Protein AF-A0A2V8Q9U4-F1 (afdb_monomer_lite)

Foldseek 3Di:
DQDDPWDDDDPDDPDPTDPSVPARLLCCLQPVCPPVVVDDPVVSLCVVFVVVCVVVVVVQTRDPDPNHDPPDDDDDSVDRD

Sequence (81 aa):
MIASDASVMGDGGSSVPHPRNFGNNARTLGYYVRERKVLSLPEAIRRMTSLPAQTFKLWNRGLIRPGMAADLVIFDEKRIN

Structure (mmCIF, N/CA/C/O backbone):
data_AF-A0A2V8Q9U4-F1
#
_entry.id   AF-A0A2V8Q9U4-F1
#
loop_
_atom_site.group_PDB
_atom_site.id
_atom_site.type_symbol
_atom_site.label_atom_id
_atom_site.label_alt_id
_atom_site.label_comp_id
_atom_site.label_asym_id
_atom_site.label_entity_id
_atom_site.label_seq_id
_atom_site.pdbx_PDB_ins_code
_atom_site.Cartn_x
_atom_site.Cartn_y
_atom_site.Cartn_z
_atom_site.occupancy
_atom_site.B_iso_or_equiv
_atom_site.auth_seq_id
_atom_site.auth_comp_id
_atom_site.auth_asym_id
_atom_site.auth_atom_id
_atom_site.pdbx_PDB_model_num
ATOM 1 N N . MET A 1 1 ? 0.550 11.239 1.986 1.00 82.44 1 MET A N 1
ATOM 2 C CA . MET A 1 1 ? -0.415 10.372 1.280 1.00 82.44 1 MET A CA 1
ATOM 3 C C . MET A 1 1 ? 0.257 9.872 0.017 1.00 82.44 1 MET A C 1
ATOM 5 O O . MET A 1 1 ? 1.028 10.633 -0.552 1.00 82.44 1 MET A O 1
ATOM 9 N N . ILE A 1 2 ? 0.036 8.618 -0.370 1.00 88.75 2 ILE A N 1
ATOM 10 C CA . ILE A 1 2 ? 0.538 8.063 -1.631 1.00 88.75 2 ILE A CA 1
ATOM 11 C C . ILE A 1 2 ? -0.671 7.894 -2.544 1.00 88.75 2 ILE A C 1
ATOM 13 O O . ILE A 1 2 ? -1.613 7.188 -2.197 1.00 88.75 2 ILE A O 1
ATOM 17 N N . ALA A 1 3 ? -0.652 8.603 -3.665 1.00 84.75 3 ALA A N 1
ATOM 18 C CA . ALA A 1 3 ? -1.707 8.620 -4.668 1.00 84.75 3 ALA A CA 1
ATOM 19 C C . ALA A 1 3 ? -1.082 8.874 -6.046 1.00 84.75 3 ALA A C 1
ATOM 21 O O . ALA A 1 3 ? 0.086 9.260 -6.131 1.00 84.75 3 ALA A O 1
ATOM 22 N N . SER A 1 4 ? -1.855 8.638 -7.104 1.00 86.12 4 SER A N 1
ATOM 23 C CA . SER A 1 4 ? -1.488 8.994 -8.475 1.00 86.12 4 SER A CA 1
ATOM 24 C C . SER A 1 4 ? -2.396 10.125 -8.951 1.00 86.12 4 SER A C 1
ATOM 26 O O . SER A 1 4 ? -3.610 10.050 -8.798 1.00 86.12 4 SER A O 1
ATOM 28 N 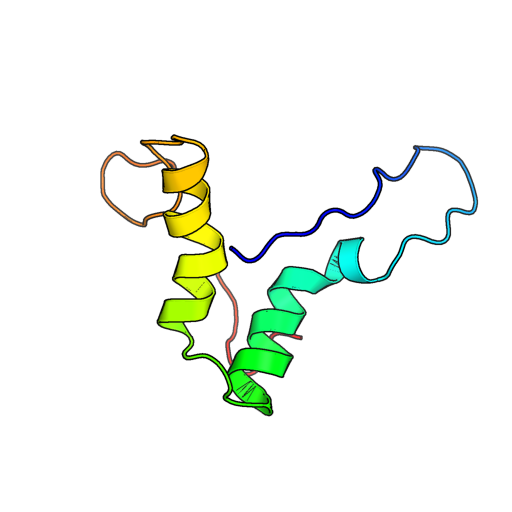N . ASP A 1 5 ? -1.800 11.168 -9.512 1.00 84.38 5 ASP A N 1
ATOM 29 C CA . ASP A 1 5 ? -2.428 12.337 -10.142 1.00 84.38 5 ASP A CA 1
ATOM 30 C C . ASP A 1 5 ? -2.295 12.266 -11.674 1.00 84.38 5 ASP A C 1
ATOM 32 O O . ASP A 1 5 ? -2.175 13.273 -12.371 1.00 84.38 5 ASP A O 1
ATOM 36 N N . ALA A 1 6 ? -2.178 11.062 -12.225 1.00 81.88 6 ALA A N 1
ATOM 37 C CA . ALA A 1 6 ? -2.020 10.894 -13.656 1.00 81.88 6 ALA A CA 1
ATOM 38 C C . ALA A 1 6 ? -3.309 11.209 -14.427 1.00 81.88 6 ALA A C 1
ATOM 40 O O . ALA A 1 6 ? -4.418 11.040 -13.924 1.00 81.88 6 ALA A O 1
ATOM 41 N N . SER A 1 7 ? -3.132 11.713 -15.649 1.00 79.19 7 SER A N 1
ATOM 42 C CA . SER A 1 7 ? -4.236 12.148 -16.498 1.00 79.19 7 SER A CA 1
ATOM 43 C C . SER A 1 7 ? -5.146 10.984 -16.876 1.00 79.19 7 SER A C 1
ATOM 45 O O . SER A 1 7 ? -4.663 9.885 -17.172 1.00 79.19 7 SER A O 1
ATOM 47 N N . VAL A 1 8 ? -6.450 11.267 -16.932 1.00 71.50 8 VAL A N 1
ATOM 48 C CA . VAL A 1 8 ? -7.466 10.355 -17.468 1.00 71.50 8 VAL A CA 1
ATOM 49 C C . VAL A 1 8 ? -7.087 9.993 -18.904 1.00 71.50 8 VAL A C 1
ATOM 51 O O . VAL A 1 8 ? -6.833 10.873 -19.727 1.00 71.50 8 VAL A O 1
ATOM 54 N N . MET A 1 9 ? -7.016 8.696 -19.198 1.00 70.56 9 MET A N 1
ATOM 55 C CA . MET A 1 9 ? -6.832 8.218 -20.565 1.00 70.56 9 MET A CA 1
ATOM 56 C C . MET A 1 9 ? -8.146 8.380 -21.331 1.00 70.56 9 MET A C 1
ATOM 58 O O . MET A 1 9 ? -9.171 7.866 -20.894 1.00 70.56 9 MET A O 1
ATOM 62 N N . GLY A 1 10 ? -8.106 9.094 -22.457 1.00 68.81 10 GLY A N 1
ATOM 63 C CA . GLY A 1 10 ? -9.224 9.147 -23.398 1.00 68.81 10 GLY A CA 1
ATOM 64 C C . GLY A 1 10 ? -9.390 7.829 -24.160 1.00 68.81 10 GLY A C 1
ATOM 65 O O . GLY A 1 10 ? -8.435 7.081 -24.363 1.00 68.81 10 GLY A O 1
ATOM 66 N N . ASP A 1 11 ? -10.611 7.577 -24.603 1.00 66.75 11 ASP A N 1
ATOM 67 C CA . ASP A 1 11 ? -11.135 6.339 -25.185 1.00 66.75 11 ASP A CA 1
ATOM 68 C C . ASP A 1 11 ? -10.831 6.158 -26.689 1.00 66.75 11 ASP A C 1
ATOM 70 O O . ASP A 1 11 ? -11.321 5.228 -27.327 1.00 66.75 11 ASP A O 1
ATOM 74 N N . GLY A 1 12 ? -9.945 6.973 -27.269 1.00 62.91 12 GLY A N 1
ATOM 75 C CA . GLY A 1 12 ? -9.571 6.837 -28.678 1.00 62.91 12 GLY A CA 1
ATOM 76 C C . GLY A 1 12 ? -8.377 7.690 -29.091 1.00 62.91 12 GLY A C 1
ATOM 77 O O . GLY A 1 12 ? -8.528 8.856 -29.443 1.00 62.91 12 GLY A O 1
ATOM 78 N N . GLY A 1 13 ? -7.182 7.098 -29.087 1.00 63.53 13 GLY A N 1
ATOM 79 C CA . GLY A 1 13 ? -5.976 7.690 -29.669 1.00 63.53 13 GLY A CA 1
ATOM 80 C C . GLY A 1 13 ? -4.681 7.101 -29.112 1.00 63.53 13 GLY A C 1
ATOM 81 O O . GLY A 1 13 ? -4.674 6.486 -28.045 1.00 63.53 13 GLY A O 1
ATOM 82 N N . SER A 1 14 ? -3.575 7.324 -29.831 1.00 69.00 14 SER A N 1
ATOM 83 C CA . SER A 1 14 ? -2.194 7.003 -29.439 1.00 69.00 14 SER A CA 1
ATOM 84 C C . SER A 1 14 ? -1.753 7.831 -28.222 1.00 69.00 14 SER A C 1
ATOM 86 O O . SER A 1 14 ? -0.905 8.715 -28.322 1.00 69.00 14 SER A O 1
ATOM 88 N N . SER A 1 15 ? -2.377 7.613 -27.065 1.00 69.62 15 SER A N 1
ATOM 89 C CA . SER A 1 15 ? -1.977 8.277 -25.829 1.00 69.62 15 SER A CA 1
ATOM 90 C C . SER A 1 1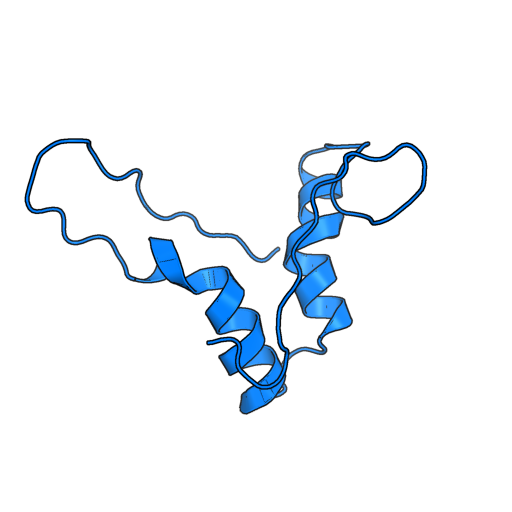5 ? -0.658 7.682 -25.330 1.00 69.62 15 SER A C 1
ATOM 92 O O . SER A 1 15 ? -0.453 6.469 -25.368 1.00 69.62 15 SER A O 1
ATOM 94 N N . VAL A 1 16 ? 0.246 8.543 -24.858 1.00 77.56 16 VAL A N 1
ATOM 95 C CA . VAL A 1 16 ? 1.501 8.147 -24.201 1.00 77.56 16 VAL A CA 1
ATOM 96 C C . VAL A 1 16 ? 1.371 8.481 -22.710 1.00 77.56 16 VAL A C 1
ATOM 98 O O . VAL A 1 16 ? 1.895 9.500 -22.253 1.00 77.56 16 VAL A O 1
ATOM 101 N N . PRO A 1 17 ? 0.585 7.703 -21.941 1.00 82.81 17 PRO A N 1
ATOM 102 C CA . PRO A 1 17 ? 0.353 7.985 -20.534 1.00 82.81 17 PRO A CA 1
ATOM 103 C C . PRO A 1 17 ? 1.652 7.880 -19.737 1.00 82.81 17 PRO A C 1
ATOM 105 O O . PRO A 1 17 ? 2.468 6.981 -19.941 1.00 82.81 17 PRO A O 1
ATOM 108 N N . HIS A 1 18 ? 1.817 8.771 -18.760 1.00 87.12 18 HIS A N 1
ATOM 109 C CA . HIS A 1 18 ? 2.938 8.678 -17.834 1.00 87.12 18 HIS A CA 1
ATOM 110 C C . HIS A 1 18 ? 2.878 7.334 -17.073 1.00 87.12 18 HIS A C 1
ATOM 112 O O . HIS A 1 18 ? 1.812 7.002 -16.549 1.00 87.12 18 HIS A O 1
ATOM 118 N N . PRO A 1 19 ? 3.991 6.589 -16.899 1.00 88.56 19 PRO A N 1
ATOM 119 C CA . PRO A 1 19 ? 3.988 5.253 -16.276 1.00 88.56 19 PRO A CA 1
ATOM 120 C C . PRO A 1 19 ? 3.340 5.174 -14.882 1.00 88.56 19 PRO A C 1
ATOM 122 O O . PRO A 1 19 ? 2.858 4.124 -14.454 1.00 88.56 19 PRO A O 1
ATOM 125 N N . ARG A 1 20 ? 3.281 6.305 -14.168 1.00 89.88 20 ARG A N 1
ATOM 126 C CA . ARG A 1 20 ? 2.595 6.433 -12.867 1.00 89.88 20 ARG A CA 1
ATOM 127 C C . ARG A 1 20 ? 1.083 6.142 -12.927 1.00 89.88 20 ARG A C 1
ATOM 129 O O . ARG A 1 20 ? 0.498 5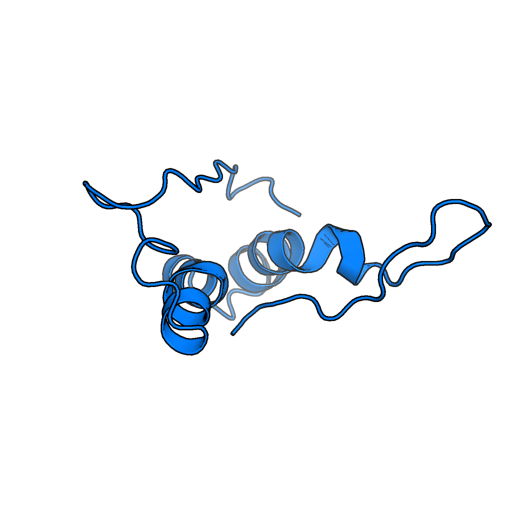.881 -11.880 1.00 89.88 20 ARG A O 1
ATOM 136 N N . ASN A 1 21 ? 0.471 6.150 -14.116 1.00 87.44 21 ASN A N 1
ATOM 137 C CA . ASN A 1 21 ? -0.916 5.711 -14.320 1.00 87.44 21 ASN A CA 1
ATOM 138 C C . ASN A 1 21 ? -1.135 4.251 -13.899 1.00 87.44 21 ASN A C 1
ATOM 140 O O . ASN A 1 21 ? -2.201 3.914 -13.399 1.00 87.44 21 ASN A O 1
ATOM 144 N N . PHE A 1 22 ? -0.121 3.397 -14.055 1.00 87.25 22 PHE A N 1
ATOM 145 C CA . PHE A 1 22 ? -0.274 1.950 -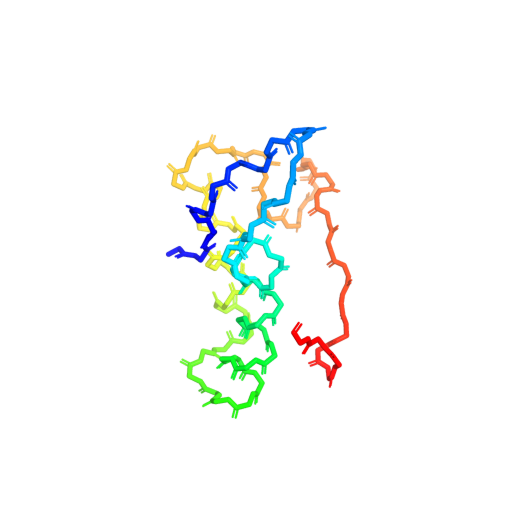13.884 1.00 87.25 22 PHE A CA 1
ATOM 146 C C . PHE A 1 22 ? 0.432 1.418 -12.635 1.00 87.25 22 PHE A C 1
ATOM 148 O O . PHE A 1 22 ? -0.051 0.489 -11.998 1.00 87.25 22 PHE 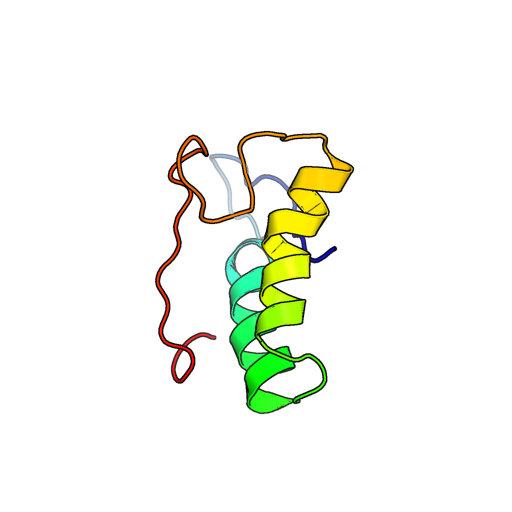A O 1
ATOM 155 N N . GLY A 1 23 ? 1.580 2.003 -12.275 1.00 91.56 23 GLY A N 1
ATOM 156 C CA . GLY A 1 23 ? 2.503 1.377 -11.323 1.00 91.56 23 GLY A CA 1
ATOM 157 C C . GLY A 1 23 ? 2.705 2.094 -9.992 1.00 91.56 23 GLY A C 1
ATOM 158 O O . GLY A 1 23 ? 3.488 1.611 -9.188 1.00 91.56 23 GLY A O 1
ATOM 159 N N . ASN A 1 24 ? 2.070 3.240 -9.719 1.00 93.81 24 ASN A N 1
ATOM 160 C CA . ASN A 1 24 ? 2.454 4.085 -8.571 1.00 93.81 24 ASN A CA 1
ATOM 161 C C . ASN A 1 24 ? 2.463 3.336 -7.221 1.00 93.81 24 ASN A C 1
ATOM 163 O O . ASN A 1 24 ? 3.416 3.419 -6.440 1.00 93.81 24 ASN A O 1
ATOM 167 N N . ASN A 1 25 ? 1.401 2.572 -6.966 1.00 95.50 25 ASN A N 1
ATOM 168 C CA . ASN A 1 25 ? 1.235 1.840 -5.717 1.00 95.50 25 ASN A CA 1
ATOM 169 C C . ASN A 1 25 ? 2.106 0.578 -5.660 1.00 95.50 25 ASN A C 1
ATOM 171 O O . ASN A 1 25 ? 2.765 0.338 -4.650 1.00 95.50 25 ASN A O 1
ATOM 175 N N . ALA A 1 26 ? 2.166 -0.185 -6.752 1.00 96.00 26 ALA A N 1
ATOM 176 C CA . ALA A 1 26 ? 3.001 -1.378 -6.829 1.00 96.00 26 ALA A CA 1
ATOM 177 C C . ALA A 1 26 ? 4.495 -1.023 -6.702 1.00 96.00 26 ALA A C 1
ATOM 179 O O . ALA A 1 26 ? 5.183 -1.594 -5.858 1.00 96.00 26 ALA A O 1
ATOM 180 N N . ARG A 1 27 ? 4.937 0.052 -7.369 1.00 96.06 27 ARG A N 1
ATOM 181 C CA . ARG A 1 27 ? 6.297 0.596 -7.260 1.00 96.06 27 ARG A CA 1
ATOM 182 C C . ARG A 1 27 ? 6.618 1.077 -5.854 1.00 96.06 27 ARG A C 1
ATOM 184 O O . ARG A 1 27 ? 7.740 0.911 -5.390 1.00 96.06 27 ARG A O 1
ATOM 191 N N . THR A 1 28 ? 5.658 1.667 -5.146 1.00 96.94 28 THR A N 1
ATOM 192 C CA . THR A 1 28 ? 5.848 2.015 -3.729 1.00 96.94 28 THR A CA 1
ATOM 193 C C . THR A 1 28 ? 6.190 0.773 -2.905 1.00 96.94 28 THR A C 1
ATOM 195 O O . THR A 1 28 ? 7.164 0.783 -2.153 1.00 96.94 28 THR A O 1
ATOM 198 N N . LEU A 1 29 ? 5.424 -0.304 -3.071 1.00 97.75 29 LEU A N 1
ATOM 199 C CA . LEU A 1 29 ? 5.585 -1.534 -2.297 1.00 97.75 29 LEU A CA 1
ATOM 200 C C . LEU A 1 29 ? 6.839 -2.330 -2.711 1.00 97.75 29 LEU A C 1
ATOM 202 O O . LEU A 1 29 ? 7.595 -2.778 -1.852 1.00 97.75 29 LEU A O 1
ATOM 206 N N . GLY A 1 30 ? 7.114 -2.463 -4.007 1.00 97.81 30 GLY A N 1
ATOM 207 C CA . GLY A 1 30 ? 8.289 -3.177 -4.507 1.00 97.81 30 GLY A CA 1
ATOM 208 C C . GLY A 1 30 ? 9.582 -2.380 -4.336 1.00 97.81 30 GLY A C 1
ATOM 209 O O . GLY A 1 30 ? 10.528 -2.817 -3.681 1.00 97.81 30 GLY A O 1
ATOM 210 N N . TYR A 1 31 ? 9.616 -1.164 -4.873 1.00 97.38 31 TYR A N 1
ATOM 211 C CA . TYR A 1 31 ? 10.841 -0.375 -4.927 1.00 97.38 31 TYR A CA 1
ATOM 212 C C . TYR A 1 31 ? 11.139 0.353 -3.613 1.00 97.38 31 TYR A C 1
ATOM 214 O O . TYR A 1 31 ? 12.251 0.284 -3.095 1.00 97.38 31 TYR A O 1
ATOM 222 N N . TYR A 1 32 ? 10.168 1.079 -3.053 1.00 97.56 32 TYR A N 1
ATOM 223 C CA . TYR A 1 32 ? 10.437 1.956 -1.905 1.00 97.56 32 TYR A CA 1
ATOM 224 C C . TYR A 1 32 ? 10.386 1.227 -0.555 1.00 97.56 32 TYR A C 1
ATOM 226 O O . TYR A 1 32 ? 11.189 1.536 0.329 1.00 97.56 32 TYR A O 1
ATOM 234 N N . VAL A 1 33 ? 9.490 0.248 -0.402 1.00 98.00 33 VAL A N 1
ATOM 235 C CA . VAL A 1 33 ? 9.396 -0.575 0.814 1.00 98.00 33 VAL A CA 1
ATOM 236 C C . VAL A 1 33 ? 10.396 -1.731 0.775 1.00 98.00 33 VAL A C 1
ATOM 238 O O . VAL A 1 33 ? 11.290 -1.775 1.618 1.00 98.00 33 VAL A O 1
ATOM 241 N N . ARG A 1 34 ? 10.293 -2.655 -0.193 1.00 97.62 34 ARG A N 1
ATOM 242 C CA . ARG A 1 34 ? 11.127 -3.871 -0.204 1.00 97.62 34 ARG A CA 1
ATOM 243 C C . ARG A 1 34 ? 12.590 -3.595 -0.566 1.00 97.62 34 ARG A C 1
ATOM 245 O O . ARG A 1 34 ? 13.480 -4.031 0.163 1.00 97.62 34 ARG A O 1
ATOM 252 N N . GLU A 1 35 ? 12.854 -2.909 -1.677 1.00 97.81 35 GLU A N 1
ATOM 253 C CA . GLU A 1 35 ? 14.225 -2.743 -2.192 1.00 97.81 35 GLU A CA 1
ATOM 254 C C . GLU A 1 35 ? 14.999 -1.634 -1.472 1.00 97.81 35 GLU A C 1
ATOM 256 O O . GLU A 1 35 ? 16.068 -1.875 -0.914 1.00 97.81 35 GLU A O 1
ATOM 261 N N . ARG A 1 36 ? 14.455 -0.412 -1.451 1.00 98.12 36 ARG A N 1
ATOM 262 C CA . ARG A 1 36 ? 15.109 0.765 -0.855 1.00 98.12 36 ARG A CA 1
ATOM 263 C C . ARG A 1 36 ? 14.995 0.816 0.669 1.00 98.12 36 ARG A C 1
ATOM 265 O O . ARG A 1 36 ? 15.795 1.510 1.288 1.00 98.12 36 ARG A O 1
ATOM 272 N N . LYS A 1 37 ? 14.005 0.138 1.264 1.00 97.12 37 LYS A N 1
ATOM 273 C CA . LYS A 1 37 ? 13.741 0.115 2.717 1.00 97.12 37 LYS A CA 1
ATOM 274 C C . LYS A 1 37 ? 13.631 1.504 3.359 1.00 97.12 37 LYS A C 1
ATOM 276 O O . LYS A 1 37 ? 13.988 1.692 4.517 1.00 97.12 37 LYS A O 1
ATOM 281 N N . VAL A 1 38 ? 13.120 2.483 2.612 1.00 97.94 38 VAL A N 1
ATOM 282 C CA . VAL A 1 38 ? 12.930 3.862 3.106 1.00 97.94 38 VAL A CA 1
ATOM 283 C C . VAL A 1 38 ? 11.589 4.056 3.818 1.00 97.94 38 VAL A C 1
ATOM 285 O O . VAL A 1 38 ? 11.363 5.084 4.452 1.00 97.94 38 VAL A O 1
ATOM 288 N N . LEU A 1 39 ? 10.688 3.077 3.712 1.00 96.50 39 LEU A N 1
ATOM 289 C CA . LEU A 1 39 ? 9.390 3.026 4.380 1.00 96.50 39 LEU A CA 1
ATOM 290 C C . LEU A 1 39 ? 9.145 1.606 4.894 1.00 96.50 39 LEU A C 1
ATOM 292 O O . LEU A 1 39 ? 9.488 0.636 4.219 1.00 96.50 39 LEU A O 1
ATOM 296 N N . SER A 1 40 ? 8.508 1.477 6.059 1.00 98.06 40 SER A N 1
ATOM 297 C CA . SER A 1 40 ? 7.991 0.185 6.511 1.00 98.06 40 SER A CA 1
ATOM 298 C C . SER A 1 40 ? 6.719 -0.180 5.743 1.00 98.06 40 SER A C 1
ATOM 300 O O . SER A 1 40 ? 5.959 0.701 5.325 1.00 98.06 40 SER A O 1
ATOM 302 N N . LEU A 1 41 ? 6.455 -1.481 5.592 1.00 97.75 41 LEU A N 1
ATOM 303 C CA . LEU A 1 41 ? 5.248 -1.958 4.920 1.00 97.75 41 LEU A CA 1
ATOM 304 C C . LEU A 1 41 ? 3.957 -1.412 5.568 1.00 97.75 41 LEU A C 1
ATOM 306 O O . LEU A 1 41 ? 3.137 -0.859 4.833 1.00 97.75 41 LEU A O 1
ATOM 310 N N . PRO A 1 42 ? 3.767 -1.451 6.906 1.00 98.06 42 PRO A N 1
ATOM 311 C CA . PRO A 1 42 ? 2.551 -0.917 7.521 1.00 98.06 42 PRO A CA 1
ATOM 312 C C . PRO A 1 42 ? 2.345 0.586 7.285 1.00 98.06 42 PRO A C 1
ATOM 314 O O . PRO A 1 42 ? 1.217 1.019 7.050 1.00 98.06 42 PRO A O 1
ATOM 317 N N . GLU A 1 43 ? 3.415 1.391 7.302 1.00 98.25 43 GLU A N 1
ATOM 318 C CA . GLU A 1 43 ? 3.305 2.833 7.046 1.00 98.25 43 GLU A CA 1
ATOM 319 C C . GLU A 1 43 ? 2.996 3.122 5.572 1.00 98.25 43 GLU A C 1
ATOM 321 O O . GLU A 1 43 ? 2.185 4.003 5.279 1.00 98.25 43 GLU A O 1
ATOM 326 N N . ALA A 1 44 ? 3.573 2.361 4.636 1.00 97.94 44 ALA A N 1
ATOM 327 C CA . ALA A 1 44 ? 3.210 2.458 3.224 1.00 97.94 44 ALA A CA 1
ATOM 328 C C . ALA A 1 44 ? 1.723 2.133 3.012 1.00 97.94 44 ALA A C 1
ATOM 330 O O . ALA A 1 44 ? 1.001 2.958 2.450 1.00 97.94 44 ALA A O 1
ATOM 331 N N . ILE A 1 45 ? 1.235 1.012 3.561 1.00 98.00 45 ILE A N 1
ATOM 332 C CA . ILE A 1 45 ? -0.185 0.637 3.494 1.00 98.00 45 ILE A CA 1
ATOM 333 C C . ILE A 1 45 ? -1.065 1.736 4.092 1.00 98.00 45 ILE A C 1
ATOM 335 O O . ILE A 1 45 ? -2.013 2.174 3.439 1.00 98.00 45 ILE A O 1
ATOM 339 N N . ARG A 1 46 ? -0.736 2.267 5.278 1.00 98.12 46 ARG A N 1
ATOM 340 C CA . ARG A 1 46 ? -1.474 3.385 5.890 1.00 98.12 46 ARG A CA 1
ATOM 341 C C . ARG A 1 46 ? -1.533 4.607 4.973 1.00 98.12 46 ARG A C 1
ATOM 343 O O . ARG A 1 46 ? -2.607 5.185 4.802 1.00 98.12 46 ARG A O 1
ATOM 350 N N . ARG A 1 47 ? -0.409 5.001 4.365 1.00 98.25 47 ARG A N 1
ATOM 351 C CA . ARG A 1 47 ? -0.326 6.168 3.466 1.00 98.25 47 ARG A CA 1
ATOM 352 C C . ARG A 1 47 ? -1.152 6.025 2.187 1.00 98.25 47 ARG A C 1
ATOM 354 O O . ARG A 1 47 ? -1.445 7.058 1.581 1.00 98.25 47 ARG A O 1
ATOM 361 N N . MET A 1 48 ? -1.502 4.796 1.813 1.00 97.50 48 MET A N 1
ATOM 362 C CA . MET A 1 48 ? -2.278 4.432 0.622 1.00 97.50 48 MET A CA 1
ATOM 363 C C . MET A 1 48 ? -3.747 4.095 0.942 1.00 97.50 48 MET A C 1
ATOM 365 O O . MET A 1 48 ? -4.555 4.023 0.024 1.00 97.50 48 MET A O 1
ATOM 369 N N . THR A 1 49 ? -4.108 3.893 2.219 1.00 98.25 49 THR A N 1
ATOM 370 C CA . THR A 1 49 ? -5.444 3.416 2.641 1.00 98.25 49 THR A CA 1
ATOM 371 C C . THR A 1 49 ? -6.104 4.337 3.676 1.00 98.25 49 THR A C 1
ATOM 373 O O . THR A 1 49 ? -6.868 5.234 3.327 1.00 98.25 49 THR A O 1
ATOM 376 N N . SER A 1 50 ? -5.808 4.155 4.963 1.00 98.00 50 SER A N 1
ATOM 377 C CA . SER A 1 50 ? -6.474 4.872 6.056 1.00 98.00 50 SER A CA 1
ATOM 378 C C . SER A 1 50 ? -6.156 6.363 6.085 1.00 98.00 50 SER A C 1
ATOM 380 O O . SER A 1 50 ? -7.036 7.153 6.412 1.00 98.00 50 SER A O 1
ATOM 382 N N . LEU A 1 51 ? -4.942 6.776 5.704 1.00 98.19 51 LEU A N 1
ATOM 383 C CA . LEU A 1 51 ? -4.595 8.195 5.613 1.00 98.19 51 LEU A CA 1
ATOM 384 C C . LEU A 1 51 ? -5.458 8.933 4.567 1.00 98.19 51 LEU A C 1
ATOM 386 O O . LEU A 1 51 ? -6.102 9.905 4.954 1.00 98.19 51 LEU A O 1
ATOM 390 N N . PRO A 1 52 ? -5.540 8.498 3.288 1.00 97.44 52 PRO A N 1
ATOM 391 C CA . PRO A 1 52 ? -6.465 9.105 2.331 1.00 97.44 52 PRO A CA 1
ATOM 392 C C . PRO A 1 52 ? -7.925 9.024 2.767 1.00 97.44 52 PRO A C 1
ATOM 394 O O . PRO A 1 52 ? -8.627 10.027 2.662 1.00 97.44 52 PRO A O 1
ATOM 397 N N . ALA A 1 53 ? -8.376 7.893 3.316 1.00 98.00 53 ALA A N 1
ATOM 398 C CA . ALA A 1 53 ? -9.750 7.777 3.799 1.00 98.00 53 ALA A CA 1
ATOM 399 C C . ALA A 1 53 ? -10.079 8.820 4.884 1.00 98.00 53 ALA A C 1
ATOM 401 O O . ALA A 1 53 ? -11.128 9.455 4.821 1.00 98.00 53 ALA A O 1
ATOM 402 N N . GLN A 1 54 ? -9.164 9.068 5.828 1.00 97.50 54 GLN A N 1
ATOM 403 C CA . GLN A 1 54 ? -9.320 10.110 6.849 1.00 97.50 54 GLN A CA 1
ATOM 404 C C . GLN A 1 54 ? -9.291 11.519 6.248 1.00 97.50 54 GLN A C 1
ATOM 406 O O . GLN A 1 54 ? -10.131 12.347 6.591 1.00 97.50 54 GLN A O 1
ATOM 411 N N . THR A 1 55 ? -8.357 11.796 5.332 1.00 97.81 55 THR A N 1
ATOM 412 C CA . THR A 1 55 ? -8.240 13.112 4.683 1.00 97.81 55 THR A CA 1
ATOM 413 C C . THR A 1 55 ? -9.490 13.467 3.876 1.00 97.81 55 THR A C 1
ATOM 415 O O . THR A 1 55 ? -9.975 14.592 3.969 1.00 97.81 55 THR A O 1
ATOM 418 N N . PHE A 1 56 ? -10.041 12.510 3.127 1.00 97.62 56 PHE A N 1
ATOM 419 C CA . PHE A 1 56 ? -11.230 12.704 2.292 1.00 97.62 56 PHE A CA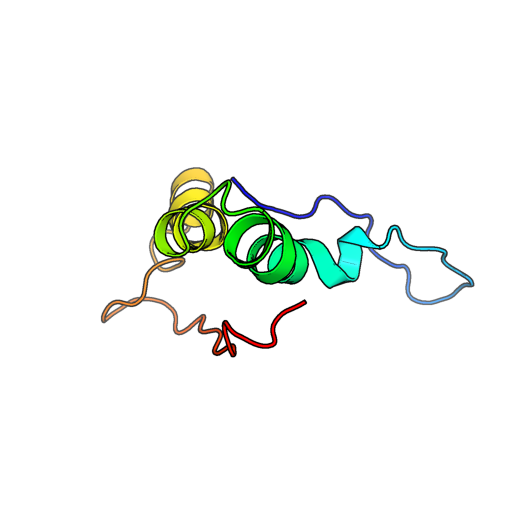 1
ATOM 420 C C . PHE A 1 56 ? -12.549 12.376 3.003 1.00 97.62 56 PHE A C 1
ATOM 422 O O . PHE A 1 56 ? -13.604 12.432 2.376 1.00 97.62 56 PHE A O 1
ATOM 429 N N . LYS A 1 57 ? -12.514 12.063 4.306 1.00 98.06 57 LYS A N 1
ATOM 430 C CA . LYS A 1 57 ? -13.702 11.761 5.126 1.00 98.06 57 LYS A CA 1
ATOM 431 C C . LYS A 1 57 ? -14.528 10.574 4.603 1.00 98.06 57 LYS A C 1
ATOM 433 O O . LYS A 1 57 ? -15.751 10.544 4.717 1.00 98.06 57 LYS A O 1
ATOM 438 N N . LEU A 1 58 ? -13.853 9.564 4.060 1.00 97.81 58 LEU A N 1
ATOM 439 C CA . LEU A 1 58 ? -14.447 8.290 3.652 1.00 97.81 58 LEU A CA 1
ATOM 440 C C . LEU A 1 58 ? -14.547 7.361 4.869 1.00 97.81 58 LEU A C 1
ATOM 442 O O . LEU A 1 58 ? -13.775 6.415 5.020 1.00 97.81 58 LEU A O 1
ATOM 446 N N . TRP A 1 59 ? -15.480 7.668 5.772 1.00 96.31 59 TRP A N 1
ATOM 447 C CA . TRP A 1 59 ? -15.532 7.092 7.123 1.00 96.31 59 TRP A CA 1
ATOM 448 C C . TRP A 1 59 ? -15.679 5.568 7.179 1.00 96.31 59 TRP A C 1
ATOM 450 O O . TRP A 1 59 ? -15.264 4.952 8.157 1.00 96.31 59 TRP A O 1
ATOM 460 N N . ASN A 1 60 ? -16.237 4.951 6.138 1.00 97.75 60 ASN A N 1
ATOM 461 C CA . ASN A 1 60 ? -16.434 3.506 6.048 1.00 97.75 60 ASN A CA 1
ATOM 462 C C . ASN A 1 60 ? -15.399 2.791 5.156 1.00 97.75 60 ASN A C 1
ATOM 464 O O . ASN A 1 60 ? -15.647 1.654 4.761 1.00 97.75 60 ASN A O 1
ATOM 468 N N . ARG A 1 61 ? -14.255 3.418 4.826 1.00 98.56 61 ARG A N 1
ATOM 469 C CA . ARG A 1 61 ? -13.210 2.850 3.945 1.00 98.56 61 ARG A CA 1
ATOM 470 C C . ARG A 1 61 ? -11.796 2.966 4.529 1.00 98.56 61 ARG A C 1
ATOM 472 O O . ARG A 1 61 ? -11.556 3.672 5.504 1.00 98.56 61 ARG A O 1
ATOM 479 N N . GLY A 1 62 ? -10.841 2.268 3.909 1.00 97.38 62 GLY A N 1
ATOM 480 C CA . GLY A 1 62 ? -9.402 2.403 4.185 1.00 97.38 62 GLY A CA 1
ATOM 481 C C . GLY A 1 62 ? -8.873 1.642 5.408 1.00 97.38 62 GLY A C 1
ATOM 482 O O . GLY A 1 62 ? -7.693 1.772 5.730 1.00 97.38 62 GLY A O 1
ATOM 483 N N . LEU A 1 63 ? -9.705 0.849 6.086 1.00 98.06 63 LEU A N 1
ATOM 484 C CA . LEU A 1 63 ? -9.314 -0.050 7.178 1.00 98.06 63 LEU A CA 1
ATOM 485 C C . LEU A 1 63 ? -10.051 -1.389 7.035 1.00 98.06 63 LEU A C 1
ATOM 487 O O . LEU A 1 63 ? -11.176 -1.433 6.546 1.00 98.06 63 LEU A O 1
ATOM 491 N N . ILE A 1 64 ? -9.430 -2.468 7.516 1.00 98.06 64 ILE A N 1
ATOM 492 C CA . ILE A 1 64 ? -10.026 -3.811 7.541 1.00 98.06 64 ILE A CA 1
ATOM 493 C C . ILE A 1 64 ? -10.666 -4.026 8.914 1.00 98.06 64 ILE A C 1
ATOM 495 O O . ILE A 1 64 ? -9.972 -4.346 9.881 1.00 98.06 64 ILE A O 1
ATOM 499 N N . ARG A 1 65 ? -11.978 -3.783 9.018 1.00 97.69 65 ARG A N 1
ATOM 500 C CA . ARG A 1 65 ? -12.768 -3.939 10.253 1.00 97.69 65 ARG A CA 1
ATOM 501 C C . ARG A 1 65 ? -14.221 -4.315 9.935 1.00 97.69 65 ARG A C 1
ATOM 503 O O . ARG A 1 65 ? -14.715 -3.932 8.873 1.00 97.69 65 ARG A O 1
ATOM 510 N N . PRO A 1 66 ? -14.929 -5.007 10.847 1.00 98.12 66 PRO A N 1
ATOM 511 C CA . PRO A 1 66 ? -16.366 -5.235 10.705 1.00 98.12 66 PRO A CA 1
ATOM 512 C C . PRO A 1 66 ? -17.137 -3.924 10.488 1.00 98.12 66 PRO A C 1
ATOM 514 O O . PRO A 1 66 ? -16.834 -2.913 11.120 1.00 98.12 66 PRO A O 1
ATOM 517 N N . GLY A 1 67 ? -18.126 -3.944 9.590 1.00 97.25 67 GLY A N 1
ATOM 518 C CA . GLY A 1 67 ? -18.958 -2.778 9.259 1.00 97.25 67 GLY A CA 1
ATOM 519 C C . GLY A 1 67 ? -18.351 -1.793 8.248 1.00 97.25 67 GLY A C 1
ATOM 520 O O . GLY A 1 67 ? -19.009 -0.817 7.895 1.00 97.25 67 GLY A O 1
ATOM 521 N N . MET A 1 68 ? -17.129 -2.030 7.761 1.00 98.19 68 MET A N 1
ATOM 522 C CA . MET A 1 68 ? -16.502 -1.225 6.704 1.00 98.19 68 MET A CA 1
ATOM 523 C C . MET A 1 68 ? -16.725 -1.831 5.315 1.00 98.19 68 MET A C 1
ATOM 525 O O . MET A 1 68 ? -17.075 -3.004 5.183 1.00 98.19 68 MET A O 1
ATOM 529 N N . ALA A 1 69 ? -16.517 -1.030 4.269 1.00 98.31 69 ALA A N 1
ATOM 530 C CA . ALA A 1 69 ? -16.554 -1.518 2.897 1.00 98.31 69 ALA A CA 1
ATOM 531 C C . ALA A 1 69 ? -15.465 -2.580 2.676 1.00 98.31 69 ALA A C 1
ATOM 533 O O . ALA A 1 69 ? -14.332 -2.427 3.135 1.00 98.31 69 ALA A O 1
ATOM 534 N N . ALA A 1 70 ? -15.798 -3.638 1.937 1.00 98.19 70 ALA A N 1
ATOM 535 C CA . ALA A 1 70 ? -14.884 -4.733 1.615 1.00 98.19 70 ALA A CA 1
ATOM 536 C C . ALA A 1 70 ? -13.917 -4.383 0.461 1.00 98.19 70 ALA A C 1
ATOM 538 O O . ALA A 1 70 ? -13.745 -5.160 -0.476 1.00 98.19 70 ALA A O 1
ATOM 539 N N . ASP A 1 71 ? -13.277 -3.212 0.531 1.00 98.25 71 ASP A N 1
ATOM 540 C CA . ASP A 1 71 ? -12.235 -2.796 -0.412 1.00 98.25 71 ASP A CA 1
ATOM 541 C C . ASP A 1 71 ? -10.912 -3.476 -0.031 1.00 98.25 71 ASP A C 1
ATOM 543 O O . ASP A 1 71 ? -10.147 -2.974 0.798 1.00 98.25 71 ASP A O 1
ATOM 547 N N . LEU A 1 72 ? -10.656 -4.652 -0.600 1.00 97.94 72 LEU A N 1
ATOM 548 C CA . LEU A 1 72 ? -9.512 -5.489 -0.242 1.00 97.94 72 LEU A CA 1
ATOM 549 C C . LEU A 1 72 ? -8.584 -5.709 -1.437 1.00 97.94 72 LEU A C 1
ATOM 551 O O . LEU A 1 72 ? -9.028 -5.899 -2.566 1.00 97.94 72 LEU A O 1
ATOM 555 N N . VAL A 1 73 ? -7.280 -5.729 -1.163 1.00 97.75 73 VAL A N 1
ATOM 556 C CA . VAL A 1 73 ? -6.236 -6.088 -2.127 1.00 97.75 73 VAL A CA 1
ATOM 557 C C . VAL A 1 73 ? -5.334 -7.130 -1.482 1.00 97.75 73 VAL A C 1
ATOM 559 O O . VAL A 1 73 ? -4.827 -6.921 -0.381 1.00 97.75 73 VAL A O 1
ATOM 562 N N . ILE A 1 74 ? -5.122 -8.242 -2.182 1.00 97.69 74 ILE A N 1
ATOM 563 C CA . ILE A 1 74 ? -4.163 -9.283 -1.807 1.00 97.69 74 ILE A CA 1
ATOM 564 C C . ILE A 1 74 ? -2.985 -9.179 -2.771 1.00 97.69 74 ILE A C 1
ATOM 566 O O . ILE A 1 74 ? -3.180 -9.121 -3.984 1.00 97.69 74 ILE A O 1
ATOM 570 N N . PHE A 1 75 ? -1.764 -9.147 -2.244 1.00 97.38 75 PHE A N 1
ATOM 571 C CA . PHE A 1 75 ? -0.547 -9.100 -3.048 1.00 97.38 75 PHE A CA 1
ATOM 572 C C . PHE A 1 75 ? 0.569 -9.930 -2.410 1.00 97.38 75 PHE A C 1
ATOM 574 O O . PHE A 1 75 ? 0.576 -10.159 -1.201 1.00 97.38 75 PHE A O 1
ATOM 581 N N . ASP A 1 76 ? 1.525 -10.360 -3.233 1.00 97.81 76 ASP A N 1
ATOM 582 C CA . ASP A 1 76 ? 2.749 -11.023 -2.783 1.00 97.81 76 ASP A CA 1
ATOM 583 C C . ASP A 1 76 ? 3.850 -9.977 -2.560 1.00 97.81 76 ASP A C 1
ATOM 585 O O . ASP A 1 76 ? 4.375 -9.388 -3.510 1.00 97.81 76 ASP A O 1
ATOM 589 N N . GLU A 1 77 ? 4.218 -9.756 -1.298 1.00 95.00 77 GLU A N 1
ATOM 590 C CA . GLU A 1 77 ? 5.267 -8.814 -0.889 1.00 95.00 77 GLU A CA 1
ATOM 591 C C . GLU A 1 77 ? 6.608 -9.076 -1.601 1.00 95.00 77 GLU A C 1
ATOM 593 O O . GLU A 1 77 ? 7.347 -8.144 -1.937 1.00 95.00 77 GLU A O 1
ATOM 598 N N . LYS A 1 78 ? 6.917 -10.343 -1.907 1.00 96.50 78 LYS A N 1
ATOM 599 C CA . LYS A 1 78 ? 8.184 -10.730 -2.539 1.00 96.50 78 LYS A CA 1
ATOM 600 C C . LYS A 1 78 ? 8.195 -10.497 -4.048 1.00 96.50 78 LYS A C 1
ATOM 602 O O . LYS A 1 78 ? 9.276 -10.484 -4.629 1.00 96.50 78 LYS A O 1
ATOM 607 N N . ARG A 1 79 ? 7.030 -10.323 -4.682 1.00 96.88 79 ARG A N 1
ATOM 608 C CA . ARG A 1 79 ? 6.900 -10.261 -6.151 1.00 96.88 79 ARG A CA 1
ATOM 609 C C . ARG A 1 79 ? 6.279 -8.978 -6.696 1.00 96.88 79 ARG A C 1
ATOM 611 O O . ARG A 1 79 ? 6.405 -8.726 -7.888 1.00 96.88 79 ARG A O 1
ATOM 618 N N . ILE A 1 80 ? 5.634 -8.164 -5.863 1.00 94.81 80 ILE A N 1
ATOM 619 C CA . ILE A 1 80 ? 5.019 -6.903 -6.302 1.00 94.81 80 ILE A CA 1
ATOM 620 C C . ILE A 1 80 ? 6.061 -5.932 -6.891 1.00 94.81 80 ILE A C 1
ATOM 622 O O . ILE A 1 80 ? 7.157 -5.798 -6.335 1.00 94.81 80 ILE A O 1
ATOM 626 N N . ASN A 1 81 ? 5.744 -5.289 -8.019 1.00 82.50 81 ASN A N 1
ATOM 627 C CA . ASN A 1 81 ? 6.647 -4.409 -8.774 1.00 82.50 81 ASN A CA 1
ATOM 628 C C . ASN A 1 81 ? 5.914 -3.172 -9.298 1.00 82.50 81 ASN A C 1
ATOM 630 O O . ASN A 1 81 ? 4.833 -3.362 -9.895 1.00 82.50 81 ASN A O 1
#

pLDDT: mean 92.11, std 9.61, range [62.91, 98.56]

Radius of gyration: 14.66 Å; chains: 1; bounding box: 34×24×40 Å

Secondary structure (DSSP, 8-state):
-----PPPPPSSS-----THHHHHHHHIIIIIIIIT-SS-HHHHHHHHTHHHHHHTT-TTSSS--TTS--------TTT--